Protein AF-A0A2S8BHW9-F1 (afdb_monomer_lite)

Secondary structure (DSSP, 8-state):
-PPP-----EEEEEEEETTEEEEEEE-SSTTSPPEEEEEEEETTEEEEEEEESSHHHHHHHTT--GGGEE-

Radius of gyration: 12.21 Å; chains: 1; bounding box: 32×27×28 Å

pLDDT: mean 87.38, std 12.66, range [39.94, 96.75]

Foldseek 3Di:
DDDDDDDDFDWDWWFDDDQKIKTWGHDPDPPDQTKMKIFRGDPNDGPDIDIGRHRVVVCVVVVHDPVRIDD

Organism: NCBI:txid1858794

Sequence (71 aa):
MGRSAKITAELGRMYVHNGVVVVELLPESPEDTTAAAAFRVVHDHVTSIFRHDDLSSALTATELTEADRVD

Structure (mmCIF, N/CA/C/O backbone):
data_AF-A0A2S8BHW9-F1
#
_entry.id   AF-A0A2S8BHW9-F1
#
loop_
_atom_site.group_PDB
_atom_site.id
_atom_site.type_symbol
_atom_site.label_atom_id
_atom_site.label_alt_id
_atom_site.label_comp_id
_atom_site.label_asym_id
_atom_site.label_entity_id
_atom_site.label_seq_id
_atom_site.pdbx_PDB_ins_code
_atom_site.Cartn_x
_atom_site.Cartn_y
_atom_site.Cartn_z
_atom_site.occupancy
_atom_site.B_iso_or_equiv
_atom_site.auth_seq_id
_atom_site.auth_comp_id
_atom_site.auth_asym_id
_atom_site.auth_atom_id
_atom_site.pdbx_PDB_model_num
ATOM 1 N N . MET A 1 1 ? -10.792 13.468 -13.300 1.00 39.94 1 MET A N 1
ATOM 2 C CA . MET A 1 1 ? -10.127 12.422 -14.105 1.00 39.94 1 MET A CA 1
ATOM 3 C C . MET A 1 1 ? -8.935 11.909 -13.299 1.00 39.94 1 MET A C 1
ATOM 5 O O . MET A 1 1 ? -7.894 12.552 -13.306 1.00 39.94 1 MET A O 1
ATOM 9 N N . GLY A 1 2 ? -9.103 10.854 -12.497 1.00 50.31 2 GLY A N 1
ATOM 10 C CA . GLY A 1 2 ? -7.983 10.280 -11.740 1.00 50.31 2 GLY A CA 1
ATOM 11 C C . GLY A 1 2 ? -7.063 9.522 -12.693 1.00 50.31 2 GLY A C 1
ATOM 12 O O . GLY A 1 2 ? -7.540 8.668 -13.437 1.00 50.31 2 GLY A O 1
ATOM 13 N N . ARG A 1 3 ? -5.767 9.849 -12.729 1.00 57.12 3 ARG A N 1
ATOM 14 C CA . ARG A 1 3 ? -4.786 9.042 -13.469 1.00 57.12 3 ARG A CA 1
ATOM 15 C C . ARG A 1 3 ? -4.694 7.685 -12.772 1.00 57.12 3 ARG A C 1
ATOM 17 O O . ARG A 1 3 ? -4.325 7.626 -11.606 1.00 57.12 3 ARG A O 1
ATOM 24 N N . SER A 1 4 ? -5.041 6.612 -13.478 1.00 55.16 4 SER A N 1
ATOM 25 C CA . SER A 1 4 ? -4.735 5.256 -13.025 1.00 55.16 4 SER A CA 1
ATOM 26 C C . SER A 1 4 ? -3.230 5.042 -13.190 1.00 55.16 4 SER A C 1
ATOM 28 O O . SER A 1 4 ? -2.705 5.162 -14.298 1.00 55.16 4 SER A O 1
ATOM 30 N N . ALA A 1 5 ? -2.522 4.805 -12.088 1.00 59.38 5 ALA A N 1
ATOM 31 C CA . ALA A 1 5 ? -1.130 4.386 -12.130 1.00 59.38 5 ALA A CA 1
ATOM 32 C C . ALA A 1 5 ? -1.110 2.858 -12.224 1.00 59.38 5 ALA A C 1
ATOM 34 O O . ALA A 1 5 ? -1.421 2.172 -11.254 1.00 59.38 5 ALA A O 1
ATOM 35 N N . LYS A 1 6 ? -0.776 2.325 -13.403 1.00 61.28 6 LYS A N 1
ATOM 36 C CA . LYS A 1 6 ? -0.528 0.892 -13.558 1.00 61.28 6 LYS A CA 1
ATOM 37 C C . LYS A 1 6 ? 0.874 0.601 -13.028 1.00 61.28 6 LYS A C 1
ATOM 39 O O . LYS A 1 6 ? 1.848 1.154 -13.536 1.00 61.28 6 LYS A O 1
ATOM 44 N N . ILE A 1 7 ? 0.957 -0.219 -11.988 1.00 63.66 7 ILE A N 1
ATOM 45 C CA . ILE A 1 7 ? 2.214 -0.772 -11.485 1.00 63.66 7 ILE A CA 1
ATOM 46 C C . ILE A 1 7 ? 2.250 -2.220 -11.961 1.00 63.66 7 ILE A C 1
ATOM 48 O O . ILE A 1 7 ? 1.394 -3.006 -11.564 1.00 63.66 7 ILE A O 1
ATOM 52 N N . THR A 1 8 ? 3.181 -2.535 -12.854 1.00 67.12 8 THR A N 1
ATOM 53 C CA . THR A 1 8 ? 3.560 -3.916 -13.164 1.00 67.12 8 THR A CA 1
ATOM 54 C C . THR A 1 8 ? 4.929 -4.088 -12.523 1.00 67.12 8 THR A C 1
ATOM 56 O O . THR A 1 8 ? 5.814 -3.280 -12.795 1.00 67.12 8 THR A O 1
ATOM 59 N N . ALA A 1 9 ? 5.010 -4.980 -11.546 1.00 72.94 9 ALA A N 1
ATOM 60 C CA . ALA A 1 9 ? 6.230 -5.371 -10.858 1.00 72.94 9 ALA A CA 1
ATOM 61 C C . ALA A 1 9 ? 5.941 -6.692 -10.143 1.00 72.94 9 ALA A C 1
ATOM 63 O O . ALA A 1 9 ? 4.803 -6.923 -9.707 1.00 72.94 9 ALA A O 1
ATOM 64 N N . GLU A 1 10 ? 6.954 -7.538 -9.990 1.00 85.69 10 GLU A N 1
ATOM 65 C CA . GLU A 1 10 ? 6.856 -8.653 -9.054 1.00 85.69 10 GLU A CA 1
ATOM 66 C C . GLU A 1 10 ? 6.817 -8.108 -7.622 1.00 85.69 10 GLU A C 1
ATOM 68 O O . GLU A 1 10 ? 7.515 -7.153 -7.277 1.00 85.69 10 GLU A O 1
ATOM 73 N N . LEU A 1 11 ? 5.953 -8.682 -6.786 1.00 88.75 11 LEU A N 1
ATOM 74 C CA . LEU A 1 11 ? 5.832 -8.273 -5.391 1.00 88.75 11 LEU A CA 1
ATOM 75 C C . LEU A 1 11 ? 6.772 -9.119 -4.538 1.00 88.75 11 LEU A C 1
ATOM 77 O O . LEU A 1 11 ? 6.746 -10.346 -4.610 1.00 88.75 11 LEU A O 1
ATOM 81 N N . GLY A 1 12 ? 7.593 -8.444 -3.739 1.0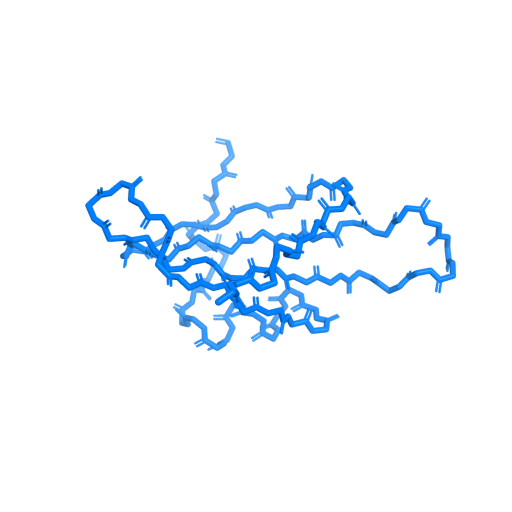0 91.19 12 GLY A N 1
ATOM 82 C CA . GLY A 1 12 ? 8.465 -9.069 -2.756 1.00 91.19 12 GLY A CA 1
ATOM 83 C C . GLY A 1 12 ? 7.756 -9.213 -1.414 1.00 91.19 12 GLY A C 1
ATOM 84 O O . GLY A 1 12 ? 6.686 -9.810 -1.300 1.00 91.19 12 GLY A O 1
ATOM 85 N N . ARG A 1 13 ? 8.369 -8.648 -0.375 1.00 94.62 13 ARG A N 1
ATOM 86 C CA . ARG A 1 13 ? 7.824 -8.657 0.987 1.00 94.62 13 ARG A CA 1
ATOM 87 C C . ARG A 1 13 ? 6.615 -7.730 1.119 1.00 94.62 13 ARG A C 1
ATOM 89 O O . ARG A 1 13 ? 6.568 -6.666 0.499 1.00 94.62 13 ARG A O 1
ATOM 96 N N . MET A 1 14 ? 5.669 -8.114 1.973 1.00 95.56 14 MET A N 1
ATOM 97 C CA . MET A 1 14 ? 4.486 -7.320 2.304 1.00 95.56 14 MET A CA 1
ATOM 98 C C . MET A 1 14 ? 4.382 -7.108 3.815 1.00 95.56 14 MET A C 1
ATOM 100 O O . MET A 1 14 ? 4.663 -8.013 4.596 1.00 95.56 14 MET A O 1
ATOM 104 N N . TYR A 1 15 ? 3.951 -5.914 4.211 1.00 96.69 15 TYR A N 1
ATOM 105 C CA . TYR A 1 15 ? 3.825 -5.475 5.598 1.00 96.69 15 TYR A CA 1
ATOM 106 C C . TYR A 1 15 ? 2.463 -4.826 5.802 1.00 96.69 15 TYR A C 1
ATOM 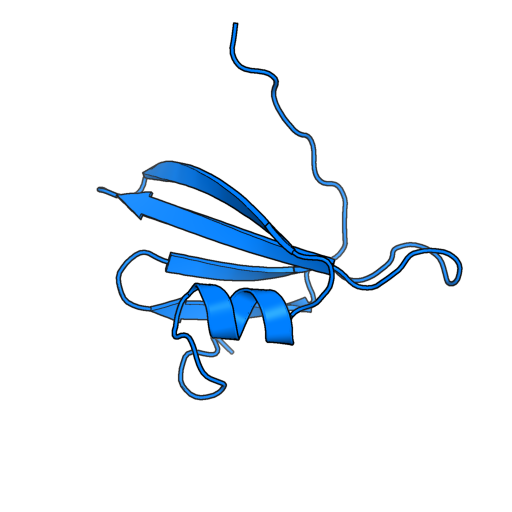108 O O . TYR A 1 15 ? 2.026 -4.043 4.954 1.00 96.69 15 TYR A O 1
ATOM 116 N N . VAL A 1 16 ? 1.782 -5.137 6.906 1.00 96.25 16 VAL A N 1
ATOM 117 C CA . VAL A 1 16 ? 0.430 -4.633 7.176 1.00 96.25 16 VAL A CA 1
ATOM 118 C C . VAL A 1 16 ? 0.283 -4.219 8.630 1.00 96.25 16 VAL A C 1
ATOM 120 O O . VAL A 1 16 ? 0.426 -5.034 9.534 1.00 96.25 16 VAL A O 1
ATOM 123 N N . HIS A 1 17 ? -0.101 -2.963 8.855 1.00 95.19 17 HIS A N 1
ATOM 124 C CA . HIS A 1 17 ? -0.427 -2.465 10.189 1.00 95.19 17 HIS A CA 1
ATOM 125 C C . HIS A 1 17 ? -1.378 -1.267 10.112 1.00 95.19 17 HIS A C 1
ATOM 127 O O . HIS A 1 17 ? -1.207 -0.384 9.274 1.00 95.19 17 HIS A O 1
ATOM 133 N N . ASN A 1 18 ? -2.393 -1.217 10.983 1.00 91.50 18 ASN A N 1
ATOM 134 C CA . ASN A 1 18 ? -3.321 -0.079 11.133 1.00 91.50 18 ASN A CA 1
ATOM 135 C C . ASN A 1 18 ? -3.895 0.491 9.814 1.00 91.50 18 ASN A C 1
ATOM 137 O O . ASN A 1 18 ? -3.968 1.708 9.622 1.00 91.50 18 ASN A O 1
ATOM 141 N N . GLY A 1 19 ? -4.297 -0.379 8.882 1.00 94.75 19 GLY A N 1
ATOM 142 C CA . GLY A 1 19 ? -4.844 0.049 7.587 1.00 94.75 19 GLY A CA 1
ATOM 143 C C . GLY A 1 19 ? -3.802 0.658 6.642 1.00 94.75 19 GLY A C 1
ATOM 144 O O . GLY A 1 19 ? -4.160 1.366 5.702 1.00 94.75 19 GLY A O 1
ATOM 145 N N . VAL A 1 20 ? -2.515 0.417 6.883 1.00 96.75 20 VAL A N 1
ATOM 146 C CA . VAL A 1 20 ? -1.433 0.661 5.929 1.00 96.75 20 VAL A CA 1
ATOM 147 C C . VAL A 1 20 ? -0.907 -0.677 5.446 1.00 96.75 20 VAL A C 1
ATOM 149 O O . VAL A 1 20 ? -0.669 -1.578 6.247 1.00 96.75 20 VAL A O 1
ATOM 152 N N . VAL A 1 21 ? -0.730 -0.790 4.135 1.00 96.19 21 VAL A N 1
ATOM 153 C CA . VAL A 1 21 ? -0.085 -1.934 3.494 1.00 96.19 21 VAL A CA 1
ATOM 154 C C . VAL A 1 21 ? 1.144 -1.415 2.769 1.00 96.19 21 VAL A C 1
ATOM 156 O O . VAL A 1 21 ? 1.014 -0.531 1.929 1.00 96.19 21 VAL A O 1
ATOM 159 N N . VAL A 1 22 ? 2.323 -1.943 3.070 1.00 96.25 22 VAL A N 1
ATOM 160 C CA . VAL A 1 22 ? 3.548 -1.662 2.314 1.00 96.25 22 VAL A CA 1
ATOM 161 C C . VAL A 1 22 ? 3.947 -2.916 1.562 1.00 96.25 22 VAL A C 1
ATOM 163 O O . VAL A 1 22 ? 3.982 -4.000 2.137 1.00 96.25 22 VAL A O 1
ATOM 166 N N . VAL A 1 23 ? 4.252 -2.767 0.278 1.00 94.88 23 VAL A N 1
ATOM 167 C CA . VAL A 1 23 ? 4.794 -3.843 -0.555 1.00 94.88 23 VAL A CA 1
ATOM 168 C C . VAL A 1 23 ? 6.127 -3.420 -1.145 1.00 94.88 23 VAL A C 1
ATOM 170 O O . VAL A 1 23 ? 6.290 -2.289 -1.612 1.00 94.88 23 VAL A O 1
ATOM 173 N N . GLU A 1 24 ? 7.068 -4.350 -1.143 1.00 94.50 24 GLU A N 1
ATOM 174 C CA . GLU A 1 24 ? 8.290 -4.261 -1.927 1.00 94.50 24 GLU A CA 1
ATOM 175 C C . GLU A 1 24 ? 7.976 -4.576 -3.393 1.00 94.50 24 GLU A C 1
ATOM 177 O O . GLU A 1 24 ? 7.307 -5.564 -3.702 1.00 94.50 24 GLU A O 1
ATOM 182 N N . LEU A 1 25 ? 8.454 -3.724 -4.293 1.00 91.94 25 LEU A N 1
ATOM 183 C CA . LEU A 1 25 ? 8.365 -3.895 -5.736 1.00 91.94 25 LEU A CA 1
ATOM 184 C C . LEU A 1 25 ? 9.731 -4.366 -6.222 1.00 91.94 25 LEU A C 1
ATOM 186 O O . LEU A 1 25 ? 10.706 -3.608 -6.189 1.00 91.94 25 LEU A O 1
ATOM 190 N N . LEU A 1 26 ? 9.798 -5.626 -6.634 1.00 88.50 26 LEU A N 1
ATOM 191 C CA . LEU A 1 26 ? 11.016 -6.207 -7.166 1.00 88.50 26 LEU A CA 1
ATOM 192 C C . LEU A 1 26 ? 11.261 -5.673 -8.585 1.00 88.50 26 LEU A C 1
ATOM 194 O O . LEU A 1 26 ? 10.309 -5.528 -9.359 1.00 88.50 26 LEU A O 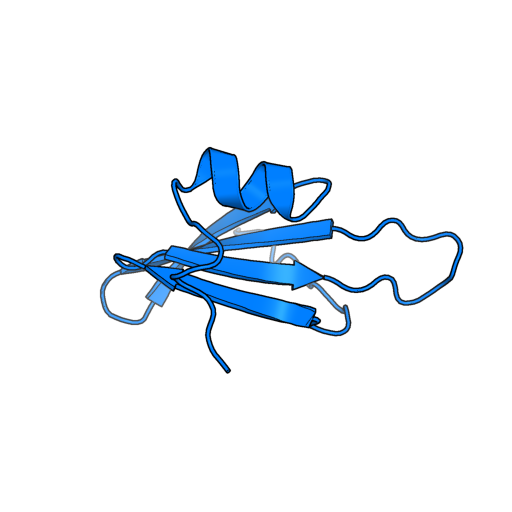1
ATOM 198 N N . PRO A 1 27 ? 12.522 -5.362 -8.923 1.00 84.00 27 PRO A N 1
ATOM 199 C CA . PRO A 1 27 ? 12.881 -4.906 -10.257 1.00 84.00 27 PRO A CA 1
ATOM 200 C C . PRO A 1 27 ? 12.629 -6.017 -11.286 1.00 84.00 27 PRO A C 1
ATOM 202 O O . PRO A 1 27 ? 12.970 -7.175 -11.046 1.00 84.00 27 PRO A O 1
ATOM 205 N N . GLU A 1 28 ? 12.046 -5.673 -12.438 1.00 81.12 28 GLU A N 1
ATOM 206 C CA . GLU A 1 28 ? 11.809 -6.636 -13.527 1.00 81.12 28 GLU A CA 1
ATOM 207 C C . GLU A 1 28 ? 13.085 -6.870 -14.357 1.00 81.12 28 GLU A C 1
ATOM 209 O O . GLU A 1 28 ? 13.253 -7.931 -14.960 1.00 81.12 28 GLU A O 1
ATOM 214 N N . SER A 1 29 ? 14.002 -5.896 -14.372 1.00 78.00 29 SER A N 1
ATOM 215 C CA . SER A 1 29 ? 15.304 -5.962 -15.043 1.00 78.00 29 SER A CA 1
ATOM 216 C C . SER A 1 29 ? 16.437 -5.482 -14.121 1.00 78.00 29 SER A C 1
ATOM 218 O O . SER A 1 29 ? 16.203 -4.680 -13.224 1.00 78.00 29 SER A O 1
ATOM 220 N N . PRO A 1 30 ? 17.696 -5.914 -14.325 1.00 73.12 30 PRO A N 1
ATOM 221 C CA . PRO A 1 30 ? 18.834 -5.519 -13.479 1.00 73.12 30 PRO A CA 1
ATOM 222 C C . PRO A 1 30 ? 19.195 -4.023 -13.555 1.00 73.12 30 PRO A C 1
ATOM 224 O O . PRO A 1 30 ? 20.014 -3.547 -12.772 1.00 73.12 30 PRO A O 1
ATOM 227 N N . GLU A 1 31 ? 18.628 -3.302 -14.520 1.00 77.19 31 GLU A N 1
ATOM 228 C CA . GLU A 1 31 ? 18.718 -1.847 -14.662 1.00 77.19 31 GLU A CA 1
ATOM 229 C C . GLU A 1 31 ? 17.637 -1.090 -13.871 1.00 77.19 31 GLU A C 1
ATOM 231 O O . GLU A 1 31 ? 17.766 0.119 -13.675 1.00 77.19 31 GLU A O 1
ATOM 236 N N . ASP A 1 32 ? 16.611 -1.796 -13.385 1.00 77.06 32 ASP A N 1
ATOM 237 C CA . ASP A 1 32 ? 15.574 -1.234 -12.531 1.00 77.06 32 ASP A CA 1
ATOM 238 C C . ASP A 1 32 ? 16.016 -1.253 -11.064 1.00 77.06 32 ASP A C 1
ATOM 240 O O . ASP A 1 32 ? 16.647 -2.194 -10.573 1.00 77.06 32 ASP A O 1
ATOM 244 N N . THR A 1 33 ? 15.637 -0.212 -10.333 1.00 75.62 33 THR A N 1
ATOM 245 C CA . THR A 1 33 ? 15.860 -0.139 -8.889 1.00 75.62 33 THR A CA 1
ATOM 246 C C . THR A 1 33 ? 14.683 -0.781 -8.161 1.00 75.62 33 THR A C 1
ATOM 248 O O . THR A 1 33 ? 13.525 -0.539 -8.509 1.00 75.62 33 THR A O 1
ATOM 251 N N . THR A 1 34 ? 14.967 -1.567 -7.120 1.00 82.12 34 THR A N 1
ATOM 252 C CA . THR A 1 34 ? 13.950 -2.009 -6.156 1.00 82.12 34 THR A CA 1
ATOM 253 C C . THR A 1 34 ? 13.196 -0.800 -5.630 1.00 82.12 34 THR A C 1
ATOM 255 O O . THR A 1 34 ? 13.834 0.155 -5.218 1.00 82.12 34 THR A O 1
ATOM 258 N N . ALA A 1 35 ? 11.870 -0.852 -5.597 1.00 91.19 35 ALA A N 1
ATOM 259 C CA . ALA A 1 35 ? 11.037 0.234 -5.090 1.00 91.19 35 ALA A CA 1
ATOM 260 C C . ALA A 1 35 ? 10.069 -0.285 -4.023 1.00 91.19 35 ALA A C 1
ATOM 262 O O . ALA A 1 35 ? 10.015 -1.480 -3.731 1.00 91.19 35 ALA A O 1
ATOM 263 N N . ALA A 1 36 ? 9.267 0.601 -3.441 1.00 94.12 36 ALA A N 1
ATOM 264 C CA . ALA A 1 36 ? 8.174 0.200 -2.566 1.00 94.12 36 ALA A CA 1
ATOM 265 C C . ALA A 1 36 ? 6.924 1.054 -2.780 1.00 94.12 36 ALA A C 1
ATOM 267 O O . ALA A 1 36 ? 6.989 2.214 -3.198 1.00 94.12 36 ALA A O 1
ATOM 268 N N . ALA A 1 37 ? 5.764 0.472 -2.487 1.00 94.06 37 ALA A N 1
ATOM 269 C CA . ALA A 1 37 ? 4.489 1.175 -2.504 1.00 94.06 37 ALA A CA 1
ATOM 270 C C . ALA A 1 37 ? 3.767 1.013 -1.166 1.00 94.06 37 ALA A C 1
ATOM 272 O O . ALA A 1 37 ? 3.590 -0.101 -0.678 1.00 94.06 37 ALA A O 1
ATOM 273 N N . ALA A 1 38 ? 3.325 2.135 -0.603 1.00 95.44 38 ALA A N 1
ATOM 274 C CA . ALA A 1 38 ? 2.495 2.203 0.587 1.00 95.44 38 ALA A CA 1
ATOM 275 C C . ALA A 1 38 ? 1.052 2.539 0.195 1.00 95.44 38 ALA A C 1
ATOM 277 O O . ALA A 1 38 ? 0.784 3.545 -0.467 1.00 95.44 38 ALA A O 1
ATOM 278 N N . PHE A 1 39 ? 0.110 1.714 0.630 1.00 94.94 39 PHE A N 1
ATOM 279 C CA . PHE A 1 39 ? -1.318 1.863 0.399 1.00 94.94 39 PHE A CA 1
ATOM 280 C C . PHE A 1 39 ? -2.005 2.220 1.708 1.00 94.94 39 PHE A C 1
ATOM 282 O O . PHE A 1 39 ? -1.843 1.531 2.715 1.00 94.94 39 PHE A O 1
ATOM 289 N N . ARG A 1 40 ? -2.826 3.270 1.685 1.00 95.25 40 ARG A N 1
ATOM 29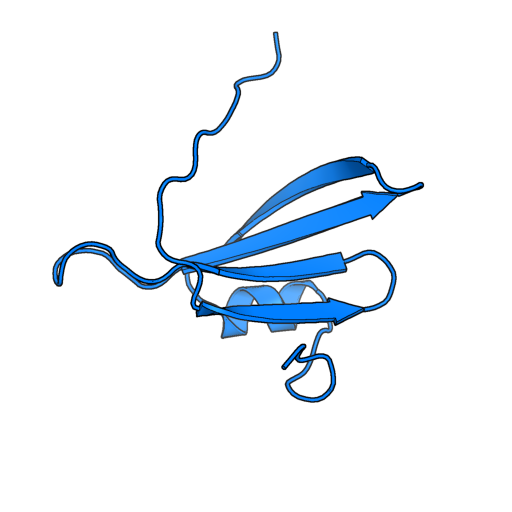0 C CA . ARG A 1 40 ? -3.752 3.571 2.777 1.00 95.25 40 ARG A CA 1
ATOM 291 C C . ARG A 1 40 ? -5.084 2.904 2.480 1.00 95.25 40 ARG A C 1
ATOM 293 O O . ARG A 1 40 ? -5.679 3.173 1.439 1.00 95.25 40 ARG A O 1
ATOM 300 N N . VAL A 1 41 ? -5.545 2.064 3.395 1.00 95.31 41 VAL A N 1
ATOM 301 C CA . VAL A 1 41 ? -6.792 1.309 3.292 1.00 95.31 41 VAL A CA 1
ATOM 302 C C . VAL A 1 41 ? -7.752 1.780 4.376 1.00 95.31 41 VAL A C 1
ATOM 304 O O . VAL A 1 41 ? -7.414 1.810 5.558 1.00 95.31 41 VAL A O 1
ATOM 307 N N . VAL A 1 42 ? -8.960 2.165 3.974 1.00 95.50 42 VAL A N 1
ATOM 308 C CA . VAL A 1 42 ? -10.042 2.567 4.878 1.00 95.50 42 VAL A CA 1
ATOM 309 C C . VAL A 1 42 ? -11.309 1.853 4.430 1.00 95.50 42 VAL A C 1
ATOM 311 O O . VAL A 1 42 ? -11.669 1.932 3.259 1.00 95.50 42 VAL A O 1
ATOM 314 N N . HIS A 1 43 ? -11.976 1.156 5.354 1.00 93.25 43 HIS A N 1
ATOM 315 C CA . HIS A 1 43 ? -13.170 0.350 5.058 1.00 93.25 43 HIS A CA 1
ATOM 316 C C . HIS A 1 43 ? -12.975 -0.585 3.851 1.00 93.25 43 HIS A C 1
ATOM 318 O O . HIS A 1 43 ? -13.780 -0.564 2.927 1.00 93.25 43 HIS A O 1
ATOM 324 N N . ASP A 1 44 ? -11.873 -1.338 3.820 1.00 91.44 44 ASP A N 1
ATOM 325 C CA . ASP A 1 44 ? -11.526 -2.281 2.740 1.00 91.44 44 ASP A CA 1
ATOM 326 C C . ASP A 1 44 ? -11.276 -1.646 1.357 1.00 91.44 44 ASP A C 1
ATOM 328 O O . ASP A 1 44 ? -11.167 -2.346 0.352 1.00 91.44 44 ASP A O 1
ATOM 332 N N . HIS A 1 45 ? -11.130 -0.318 1.291 1.00 93.31 45 HIS A N 1
ATOM 333 C CA . HIS A 1 45 ? -10.829 0.405 0.056 1.00 93.31 45 HIS A CA 1
ATOM 334 C C . HIS A 1 45 ? -9.487 1.126 0.148 1.00 93.31 45 HIS A C 1
ATOM 336 O O . HIS A 1 45 ? -9.214 1.838 1.115 1.00 93.31 45 HIS A O 1
ATOM 342 N N . VAL A 1 46 ? -8.669 1.002 -0.900 1.00 93.38 46 VAL A N 1
ATOM 343 C CA . VAL A 1 46 ? -7.462 1.823 -1.060 1.00 93.38 46 VAL A CA 1
ATOM 344 C C . VAL A 1 46 ? -7.883 3.269 -1.326 1.00 93.38 46 VAL A C 1
ATOM 346 O O . VAL A 1 46 ? -8.507 3.564 -2.344 1.00 93.38 46 VAL A O 1
ATOM 349 N N . THR A 1 47 ? -7.527 4.181 -0.426 1.00 94.12 47 THR A N 1
ATOM 350 C CA . THR A 1 47 ? -7.838 5.614 -0.536 1.00 94.12 47 THR A CA 1
ATOM 351 C C . THR A 1 47 ? -6.659 6.437 -1.043 1.00 94.12 47 THR A C 1
ATOM 353 O O . THR A 1 47 ? -6.849 7.536 -1.563 1.00 94.12 47 THR A O 1
ATOM 356 N N . SER A 1 48 ? -5.427 5.945 -0.891 1.00 92.44 48 SER A N 1
ATOM 357 C CA . SER A 1 48 ? -4.204 6.631 -1.322 1.00 92.44 48 SER A CA 1
ATOM 358 C C . SER A 1 48 ? -3.068 5.642 -1.557 1.00 92.44 48 SER A C 1
ATOM 360 O O . SER A 1 48 ? -3.018 4.590 -0.920 1.00 92.44 48 SER A O 1
ATOM 362 N N . ILE A 1 49 ? -2.157 6.002 -2.462 1.00 92.50 49 ILE A N 1
ATOM 363 C CA . ILE A 1 49 ? -0.970 5.217 -2.812 1.00 92.50 49 ILE A CA 1
ATOM 364 C C . ILE A 1 49 ? 0.232 6.160 -2.827 1.00 92.50 49 ILE A C 1
ATOM 366 O O . ILE A 1 49 ? 0.189 7.194 -3.495 1.00 92.50 49 ILE A O 1
ATOM 370 N N . PHE A 1 50 ? 1.300 5.782 -2.135 1.00 92.00 50 PHE A N 1
ATOM 371 C CA . PHE A 1 50 ? 2.568 6.504 -2.093 1.00 92.00 50 PHE A CA 1
ATOM 372 C C . PHE A 1 50 ? 3.683 5.585 -2.579 1.00 92.00 50 PHE A C 1
ATOM 374 O O . PHE A 1 50 ? 3.757 4.429 -2.172 1.00 92.00 50 PHE A O 1
ATOM 381 N N . ARG A 1 51 ? 4.528 6.082 -3.482 1.00 91.31 51 ARG A N 1
ATOM 382 C CA . ARG A 1 51 ? 5.699 5.354 -3.979 1.00 91.31 51 ARG A CA 1
ATOM 383 C C . ARG A 1 51 ? 6.948 5.854 -3.271 1.00 91.31 51 ARG A C 1
ATOM 385 O O . ARG A 1 51 ? 7.091 7.059 -3.078 1.00 91.31 51 ARG A O 1
ATOM 392 N N . HIS A 1 52 ? 7.826 4.923 -2.938 1.00 93.56 52 HIS A N 1
ATOM 393 C CA . HIS A 1 52 ? 9.121 5.168 -2.326 1.00 93.56 52 HIS A CA 1
ATOM 394 C C . HIS A 1 52 ? 10.207 4.494 -3.157 1.00 93.56 52 HIS A C 1
ATOM 396 O O . HIS A 1 52 ? 9.962 3.457 -3.780 1.00 93.56 52 HIS A O 1
ATOM 402 N N . ASP A 1 53 ? 11.396 5.087 -3.136 1.00 91.62 53 ASP A N 1
ATOM 403 C CA . ASP A 1 53 ? 12.548 4.598 -3.894 1.00 91.62 53 ASP A CA 1
ATOM 404 C C . ASP A 1 53 ? 13.085 3.271 -3.355 1.00 91.62 53 ASP A C 1
ATOM 406 O O . ASP A 1 53 ? 13.793 2.588 -4.072 1.00 91.62 53 ASP A O 1
ATOM 410 N N . ASP A 1 54 ? 12.752 2.897 -2.116 1.00 92.00 54 ASP A N 1
ATOM 411 C CA . ASP A 1 54 ? 13.145 1.633 -1.500 1.00 92.00 54 ASP A CA 1
ATOM 412 C C . ASP A 1 54 ? 12.203 1.249 -0.342 1.00 92.00 54 ASP A C 1
ATOM 414 O O . ASP A 1 54 ? 11.404 2.059 0.149 1.00 92.00 54 ASP A O 1
ATOM 418 N N . LEU A 1 55 ? 12.308 -0.003 0.113 1.00 93.25 55 LEU A N 1
ATOM 419 C CA . LEU A 1 55 ? 11.472 -0.546 1.185 1.00 93.25 55 LEU A CA 1
ATOM 420 C C . LEU A 1 55 ? 11.717 0.127 2.543 1.00 93.25 55 LEU A C 1
ATOM 422 O O . LEU A 1 55 ? 10.760 0.407 3.260 1.00 93.25 55 LEU A O 1
ATOM 426 N N . SER A 1 56 ? 12.968 0.418 2.898 1.00 94.44 56 SER A N 1
ATOM 427 C CA . SER A 1 56 ? 13.305 1.036 4.186 1.00 94.44 56 SER A CA 1
ATOM 428 C C . SER A 1 56 ? 12.704 2.437 4.302 1.00 94.44 56 SER A C 1
ATOM 430 O O . SER A 1 56 ? 12.177 2.810 5.356 1.00 94.44 56 SER A O 1
ATOM 432 N N . SER A 1 57 ? 12.736 3.200 3.209 1.00 9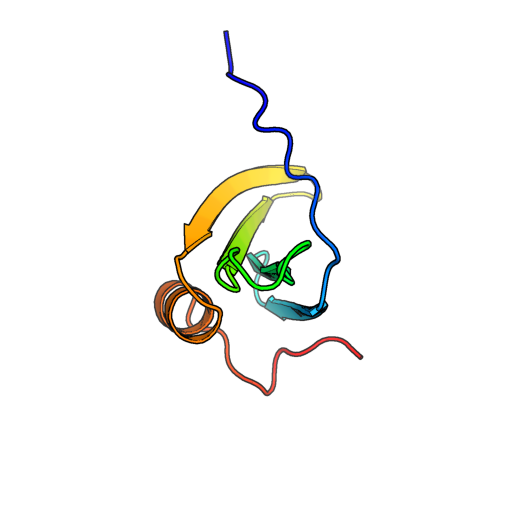4.62 57 SER A N 1
ATOM 433 C CA . SER A 1 57 ? 12.104 4.514 3.109 1.00 94.62 57 SER A CA 1
ATOM 434 C C . SER A 1 57 ? 10.587 4.429 3.289 1.00 94.62 57 SER A C 1
ATOM 436 O O . SER A 1 57 ? 10.015 5.249 4.009 1.00 94.62 57 SER A O 1
ATOM 438 N N . ALA A 1 58 ? 9.933 3.425 2.692 1.00 95.31 58 ALA A N 1
ATOM 439 C CA . ALA A 1 58 ? 8.497 3.211 2.870 1.00 95.31 58 ALA A CA 1
ATOM 440 C C . ALA A 1 58 ? 8.146 2.860 4.321 1.00 95.31 58 ALA A C 1
ATOM 442 O O . ALA A 1 58 ? 7.296 3.521 4.909 1.00 95.31 58 ALA A O 1
ATOM 443 N N . LEU A 1 59 ? 8.839 1.880 4.913 1.00 95.19 59 LEU A N 1
ATOM 444 C CA . LEU A 1 59 ? 8.603 1.440 6.292 1.00 95.19 59 LEU A CA 1
ATOM 445 C C . LEU A 1 59 ? 8.750 2.595 7.289 1.00 95.19 59 LEU A C 1
ATOM 447 O O . LEU A 1 59 ? 7.869 2.809 8.120 1.00 95.19 59 LEU A O 1
ATOM 451 N N . THR A 1 60 ? 9.810 3.394 7.138 1.00 95.88 60 THR A N 1
ATOM 452 C CA . THR A 1 60 ? 10.053 4.581 7.972 1.00 95.88 60 THR A CA 1
ATOM 453 C C . THR A 1 60 ? 8.931 5.609 7.829 1.00 95.88 60 THR A C 1
ATOM 455 O O . THR A 1 60 ? 8.459 6.143 8.829 1.00 95.88 60 THR A O 1
ATOM 458 N N . ALA A 1 61 ? 8.471 5.878 6.602 1.00 94.69 61 ALA A N 1
ATOM 459 C CA . ALA A 1 61 ? 7.406 6.848 6.347 1.00 94.69 61 ALA A CA 1
ATOM 460 C C . ALA A 1 61 ? 6.036 6.410 6.895 1.00 94.69 61 ALA A C 1
ATOM 462 O O . ALA A 1 61 ? 5.167 7.251 7.122 1.00 94.69 61 ALA A O 1
ATOM 463 N N . THR A 1 62 ? 5.838 5.107 7.090 1.00 95.38 62 THR A N 1
ATOM 464 C CA . THR A 1 62 ? 4.581 4.518 7.569 1.00 95.38 62 THR A CA 1
ATOM 465 C C . THR A 1 62 ? 4.644 4.001 9.003 1.00 95.38 62 THR A C 1
ATOM 467 O O . THR A 1 62 ? 3.671 3.405 9.455 1.00 95.38 62 THR A O 1
ATOM 470 N N . GLU A 1 63 ? 5.775 4.187 9.690 1.00 93.94 63 GLU A N 1
ATOM 471 C CA . GLU A 1 63 ? 6.040 3.653 11.037 1.00 93.94 63 GLU A CA 1
ATOM 472 C C . GLU A 1 63 ? 5.878 2.121 11.138 1.00 93.94 63 GLU A C 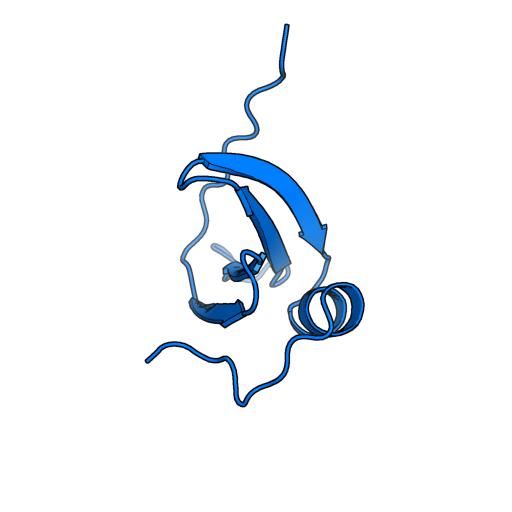1
ATOM 474 O O . GLU A 1 63 ? 5.598 1.579 12.204 1.00 93.94 63 GLU A O 1
ATOM 479 N N . LEU A 1 64 ? 6.060 1.419 10.015 1.00 95.31 64 LEU A N 1
ATOM 480 C CA . LEU A 1 64 ? 6.010 -0.039 9.931 1.00 95.31 64 LEU A CA 1
ATOM 481 C C . LEU A 1 64 ? 7.390 -0.623 10.227 1.00 95.31 64 LEU A C 1
ATOM 483 O O . LEU A 1 64 ? 8.421 -0.008 9.948 1.00 95.31 64 LEU A O 1
ATOM 487 N N . THR A 1 65 ? 7.413 -1.840 10.756 1.00 94.81 65 THR A N 1
ATOM 488 C CA . THR A 1 65 ? 8.647 -2.545 11.101 1.00 94.81 65 THR A CA 1
ATOM 489 C C . THR A 1 65 ? 8.665 -3.953 10.522 1.00 94.81 65 THR A C 1
ATOM 491 O O . THR A 1 65 ? 7.660 -4.458 10.026 1.00 94.81 65 THR A O 1
ATOM 494 N N . GLU A 1 66 ? 9.806 -4.635 10.634 1.00 93.94 66 GLU A N 1
ATOM 495 C CA . GLU A 1 66 ? 9.912 -6.042 10.226 1.00 93.94 66 GLU A CA 1
ATOM 496 C C . GLU A 1 66 ? 8.959 -6.976 10.995 1.00 93.94 66 GLU A C 1
ATOM 498 O O . GLU A 1 66 ? 8.648 -8.059 10.511 1.00 93.94 66 GLU A O 1
ATOM 503 N N . ALA A 1 67 ? 8.455 -6.564 12.164 1.00 94.38 67 ALA A N 1
ATOM 504 C CA . ALA A 1 67 ? 7.472 -7.338 12.922 1.00 94.38 67 ALA A CA 1
ATOM 505 C C . ALA A 1 67 ? 6.072 -7.334 12.282 1.00 94.38 67 ALA A C 1
ATOM 507 O O . ALA A 1 67 ? 5.271 -8.220 12.567 1.00 94.38 67 ALA A O 1
ATOM 508 N N . ASP A 1 68 ? 5.785 -6.360 11.417 1.00 95.06 68 ASP A N 1
ATOM 509 C CA . ASP A 1 68 ? 4.495 -6.201 10.735 1.00 95.06 68 ASP A CA 1
ATOM 510 C C . ASP A 1 68 ? 4.441 -6.950 9.397 1.00 95.06 68 ASP A C 1
ATOM 512 O O . ASP A 1 68 ? 3.514 -6.775 8.599 1.00 95.06 68 ASP A O 1
ATOM 516 N N . ARG A 1 69 ? 5.471 -7.750 9.118 1.00 94.31 69 ARG A N 1
ATOM 517 C CA . ARG A 1 69 ? 5.574 -8.559 7.913 1.00 94.31 69 ARG A CA 1
ATOM 518 C C . ARG A 1 69 ? 4.472 -9.616 7.868 1.00 94.31 69 ARG A C 1
ATOM 520 O O . ARG A 1 69 ? 4.152 -10.251 8.870 1.00 94.31 69 ARG A O 1
ATOM 527 N N . VAL A 1 70 ? 3.940 -9.829 6.671 1.00 92.12 70 VAL A N 1
ATOM 528 C CA . VAL A 1 70 ? 3.010 -10.911 6.349 1.00 92.12 70 VAL A CA 1
ATOM 529 C C . VAL A 1 70 ? 3.792 -12.025 5.648 1.00 92.12 70 VAL A C 1
ATOM 531 O O . VAL A 1 70 ? 4.413 -11.765 4.617 1.00 92.12 70 VAL A O 1
ATOM 534 N N . ASP A 1 71 ? 3.759 -13.238 6.205 1.00 80.50 71 ASP A N 1
ATOM 535 C CA . ASP A 1 71 ? 4.300 -14.477 5.617 1.00 80.50 71 ASP A CA 1
ATOM 536 C C . ASP A 1 71 ? 3.175 -15.496 5.353 1.00 80.50 71 ASP A C 1
ATOM 538 O O . ASP A 1 71 ? 2.174 -15.497 6.112 1.00 80.50 71 ASP A O 1
#